Protein AF-A0A967M436-F1 (afdb_monomer_lite)

Secondary structure (DSSP, 8-state):
-HHHHHHHTT-HHHHHHHHHHHHHHH-HHHHHHHHHHHHHHHHHHHHHHHHHHHHHHHHHHHTT------PPPPPSHHHH-

Foldseek 3Di:
DVLVVCVVVVVNVVSLVVLLVCCCVVPVPLSVVLVVVCVVVVVVVVVVLVVVQVVVVVVCVVVVHDDDDDDDDDRSSNVVD

Radius of gyration: 16.6 Å; chains: 1; bounding box: 30×32×42 Å

pLDDT: mean 90.74, std 4.29, range [77.5, 96.19]

Structure (mmCIF, N/CA/C/O backbone):
data_AF-A0A967M436-F1
#
_entry.id   AF-A0A967M436-F1
#
loop_
_atom_site.group_PDB
_atom_site.id
_atom_site.type_symbol
_atom_site.label_atom_id
_atom_site.label_alt_id
_atom_site.label_comp_id
_atom_site.label_asym_id
_atom_site.label_entity_id
_atom_site.label_seq_id
_atom_site.pdbx_PDB_ins_code
_atom_site.Cartn_x
_atom_site.Cartn_y
_atom_site.Cartn_z
_atom_site.occupancy
_atom_site.B_iso_or_equiv
_atom_site.auth_seq_id
_atom_site.auth_comp_id
_atom_site.auth_asym_id
_atom_site.auth_atom_id
_atom_site.pdbx_PDB_model_num
ATOM 1 N N . ILE A 1 1 ? 10.996 7.948 -13.552 1.00 91.38 1 ILE A N 1
ATOM 2 C CA . ILE A 1 1 ? 10.670 9.399 -13.591 1.00 91.38 1 ILE A CA 1
ATOM 3 C C . ILE A 1 1 ? 9.244 9.652 -13.096 1.00 91.38 1 ILE A C 1
ATOM 5 O O . ILE A 1 1 ? 9.085 10.385 -12.130 1.00 91.38 1 ILE A O 1
ATOM 9 N N . TYR A 1 2 ? 8.232 9.005 -13.684 1.00 94.25 2 TYR A N 1
ATOM 10 C CA . TYR A 1 2 ? 6.816 9.254 -13.373 1.00 94.25 2 TYR A CA 1
ATOM 11 C C . TYR A 1 2 ? 6.367 8.870 -11.953 1.00 94.25 2 TYR A C 1
ATOM 13 O O . TYR A 1 2 ? 5.665 9.652 -11.322 1.00 94.25 2 TYR A O 1
ATOM 21 N N . ALA A 1 3 ? 6.819 7.737 -11.403 1.00 92.31 3 ALA A N 1
ATOM 22 C CA . ALA A 1 3 ? 6.447 7.333 -10.041 1.00 92.31 3 ALA A CA 1
ATOM 23 C C . ALA A 1 3 ? 6.809 8.389 -8.963 1.00 92.31 3 ALA A C 1
ATOM 25 O O . ALA A 1 3 ? 5.915 8.820 -8.235 1.00 92.31 3 ALA A O 1
ATOM 26 N N . PRO A 1 4 ? 8.052 8.917 -8.896 1.00 93.25 4 PRO A N 1
ATOM 27 C CA . PRO A 1 4 ? 8.385 10.023 -7.992 1.00 93.25 4 PRO A CA 1
ATOM 28 C C . PRO A 1 4 ? 7.556 11.297 -8.196 1.00 93.25 4 PRO A C 1
ATOM 30 O O . PRO A 1 4 ? 7.304 12.017 -7.233 1.00 93.25 4 PRO A O 1
ATOM 33 N N . ILE A 1 5 ? 7.136 11.596 -9.430 1.00 95.75 5 ILE A N 1
ATOM 34 C CA . ILE A 1 5 ? 6.270 12.749 -9.714 1.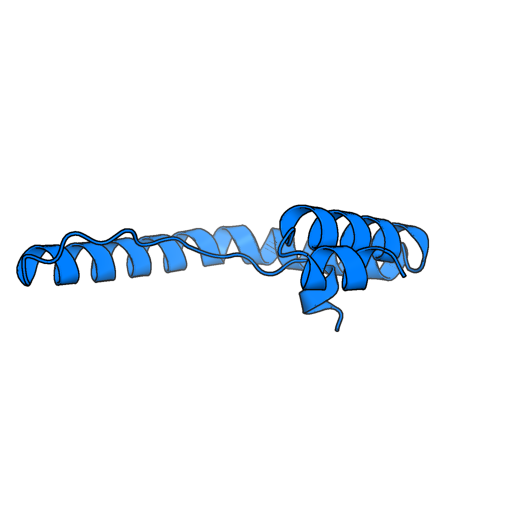00 95.75 5 ILE A CA 1
ATOM 35 C C . ILE A 1 5 ? 4.883 12.516 -9.109 1.00 95.75 5 ILE A C 1
ATOM 37 O O . ILE A 1 5 ? 4.389 13.384 -8.396 1.00 95.75 5 ILE A O 1
ATOM 41 N N . ALA A 1 6 ? 4.300 11.330 -9.301 1.00 94.75 6 ALA A N 1
ATOM 42 C CA . ALA A 1 6 ? 3.020 10.964 -8.698 1.00 94.75 6 ALA A CA 1
ATOM 43 C C . ALA A 1 6 ? 3.057 11.045 -7.159 1.00 94.75 6 ALA A C 1
ATOM 45 O O . ALA A 1 6 ? 2.121 11.561 -6.552 1.00 94.75 6 ALA A O 1
ATOM 46 N N . VAL A 1 7 ? 4.169 10.644 -6.521 1.00 93.75 7 VAL A N 1
ATOM 47 C CA . VAL A 1 7 ? 4.363 10.823 -5.067 1.00 93.75 7 VAL A CA 1
ATOM 48 C C . VAL A 1 7 ? 4.330 12.300 -4.669 1.00 93.75 7 VAL A C 1
ATOM 50 O O . VAL A 1 7 ? 3.663 12.647 -3.696 1.00 93.75 7 VAL A O 1
ATOM 53 N N . ARG A 1 8 ? 5.032 13.173 -5.402 1.00 96.19 8 ARG A N 1
ATOM 54 C CA . ARG A 1 8 ? 5.088 14.617 -5.104 1.00 96.19 8 ARG A CA 1
ATOM 55 C C . ARG A 1 8 ? 3.743 15.312 -5.294 1.00 96.19 8 ARG A C 1
ATOM 57 O O . ARG A 1 8 ? 3.441 16.236 -4.554 1.00 96.19 8 ARG A O 1
ATOM 64 N N . LEU A 1 9 ? 2.944 14.850 -6.253 1.00 95.94 9 LEU A N 1
ATOM 65 C CA . LEU A 1 9 ? 1.589 15.349 -6.502 1.00 95.94 9 LEU A CA 1
ATOM 66 C C . LEU A 1 9 ? 0.551 14.795 -5.511 1.00 95.94 9 LEU A C 1
ATOM 68 O O . LEU A 1 9 ? -0.627 15.112 -5.621 1.00 95.94 9 LEU A O 1
ATOM 72 N N . GLY A 1 10 ? 0.959 13.942 -4.566 1.00 93.06 10 GLY A N 1
ATOM 73 C CA . GLY A 1 10 ? 0.058 13.318 -3.595 1.00 93.06 10 GLY A CA 1
ATOM 74 C C . GLY A 1 10 ? -0.750 12.141 -4.152 1.00 93.06 10 GLY A C 1
ATOM 75 O O . GLY A 1 10 ? -1.487 11.497 -3.408 1.00 93.06 10 GLY A O 1
ATOM 76 N N . VAL A 1 11 ? -0.570 11.783 -5.426 1.00 94.69 11 VAL A N 1
ATOM 77 C CA . VAL A 1 11 ? -1.294 10.691 -6.091 1.00 94.69 11 VAL A CA 1
ATOM 78 C C . VAL A 1 11 ? -0.571 9.363 -5.859 1.00 94.69 11 VAL A C 1
ATOM 80 O O . VAL A 1 11 ? 0.030 8.755 -6.748 1.00 94.69 11 VAL A O 1
ATOM 83 N N . ARG A 1 12 ? -0.592 8.908 -4.604 1.00 90.75 12 ARG A N 1
ATOM 84 C CA . ARG A 1 12 ? 0.180 7.741 -4.154 1.00 90.75 12 ARG A CA 1
ATOM 85 C C . ARG A 1 12 ? -0.268 6.424 -4.797 1.00 90.75 12 ARG A C 1
ATOM 87 O O . ARG A 1 12 ? 0.568 5.545 -4.980 1.00 90.75 12 ARG A O 1
ATOM 94 N N . GLN A 1 13 ? -1.544 6.298 -5.161 1.00 91.06 13 GLN A N 1
ATOM 95 C CA . GLN A 1 13 ? -2.045 5.119 -5.870 1.00 91.06 13 GLN A CA 1
ATOM 96 C C . GLN A 1 13 ? -1.317 4.931 -7.208 1.00 91.06 13 GLN A C 1
ATOM 98 O O . GLN A 1 13 ? -0.753 3.869 -7.452 1.00 91.06 13 GLN A O 1
ATOM 103 N N . TRP A 1 14 ? -1.233 5.987 -8.021 1.00 94.25 14 TRP A N 1
ATOM 104 C CA . TRP A 1 14 ? -0.532 5.934 -9.306 1.00 94.25 14 TRP A CA 1
ATOM 105 C C . TRP A 1 14 ? 0.958 5.682 -9.126 1.00 94.25 14 TRP A C 1
ATOM 107 O O . TRP A 1 14 ? 1.554 4.938 -9.897 1.00 94.25 14 TRP A O 1
ATOM 117 N N . ALA A 1 15 ? 1.570 6.265 -8.092 1.00 93.88 15 ALA A N 1
ATOM 118 C CA . ALA A 1 15 ? 2.964 5.977 -7.779 1.00 93.88 15 ALA A CA 1
ATOM 119 C C . ALA A 1 15 ? 3.186 4.479 -7.532 1.00 93.88 15 ALA A C 1
ATOM 121 O O . ALA A 1 15 ? 4.101 3.906 -8.116 1.00 93.88 15 ALA A O 1
ATOM 122 N N . HIS A 1 16 ? 2.332 3.844 -6.723 1.00 93.00 16 HIS A N 1
ATOM 123 C CA . HIS A 1 16 ? 2.441 2.415 -6.443 1.00 93.00 16 HIS A CA 1
ATOM 124 C C . HIS A 1 16 ? 2.233 1.561 -7.701 1.00 93.00 16 HIS A C 1
ATOM 126 O O . HIS A 1 16 ? 3.028 0.658 -7.943 1.00 93.00 16 HIS A O 1
ATOM 132 N N . GLU A 1 17 ? 1.214 1.857 -8.512 1.00 93.12 17 GLU A N 1
ATOM 133 C CA . GLU A 1 17 ? 0.943 1.122 -9.758 1.00 93.12 17 GLU A CA 1
ATOM 134 C C . GLU A 1 17 ? 2.119 1.226 -10.741 1.00 93.12 17 GLU A C 1
ATOM 136 O O . GLU A 1 17 ? 2.579 0.221 -11.284 1.00 93.12 17 GLU A O 1
ATOM 141 N N . LEU A 1 18 ? 2.669 2.430 -10.918 1.00 94.94 18 LEU A N 1
ATOM 142 C CA . LEU A 1 18 ? 3.828 2.663 -11.780 1.00 94.94 18 LEU A CA 1
ATOM 143 C C . LEU A 1 18 ? 5.085 1.945 -11.274 1.00 94.94 18 LEU A C 1
ATOM 145 O O . LEU A 1 18 ? 5.859 1.425 -12.076 1.00 94.94 18 LEU A O 1
ATOM 149 N N . GLU A 1 19 ? 5.309 1.927 -9.961 1.00 94.00 19 GLU A N 1
ATOM 150 C CA . GLU A 1 19 ? 6.432 1.220 -9.338 1.00 94.00 19 GLU A CA 1
ATOM 151 C C . GLU A 1 19 ? 6.326 -0.297 -9.509 1.00 94.00 19 GLU A C 1
ATOM 153 O O . GLU A 1 19 ? 7.324 -0.948 -9.826 1.00 94.00 19 GLU A O 1
ATOM 158 N N . ASP A 1 20 ? 5.127 -0.855 -9.345 1.00 93.06 20 ASP A N 1
ATOM 159 C CA . ASP A 1 20 ? 4.899 -2.291 -9.495 1.00 93.06 20 ASP A CA 1
ATOM 160 C C . ASP A 1 20 ? 5.060 -2.739 -10.950 1.00 93.06 20 ASP A C 1
ATOM 162 O O . ASP A 1 20 ? 5.765 -3.714 -11.216 1.00 93.06 20 ASP A O 1
ATOM 166 N N . LEU A 1 21 ? 4.511 -1.980 -11.905 1.00 94.12 21 LEU A N 1
ATOM 167 C CA . LEU A 1 21 ? 4.713 -2.229 -13.336 1.00 94.12 21 LEU A CA 1
ATOM 168 C C . LEU A 1 21 ? 6.190 -2.118 -13.731 1.00 94.12 21 LEU A C 1
ATOM 170 O O . LEU A 1 21 ? 6.704 -2.958 -14.475 1.00 94.12 21 LEU A O 1
ATOM 174 N N . ALA A 1 22 ? 6.899 -1.112 -13.217 1.00 94.25 22 ALA A N 1
ATOM 175 C CA . ALA A 1 22 ? 8.328 -0.956 -13.465 1.00 94.25 22 ALA A CA 1
ATOM 176 C C . ALA A 1 22 ? 9.133 -2.137 -12.902 1.00 94.25 22 ALA A C 1
ATOM 178 O O . ALA A 1 22 ? 10.034 -2.641 -13.570 1.00 94.25 22 ALA A O 1
ATOM 179 N N . LEU A 1 23 ? 8.807 -2.623 -11.702 1.00 94.19 23 LEU A N 1
ATOM 180 C CA . LEU A 1 23 ? 9.509 -3.762 -11.110 1.00 94.19 23 LEU A CA 1
ATOM 181 C C . LEU A 1 23 ? 9.215 -5.067 -11.856 1.00 94.19 23 LEU A C 1
ATOM 183 O O . LEU A 1 23 ? 10.137 -5.844 -12.110 1.00 94.19 23 LEU A O 1
ATOM 187 N N . ALA A 1 24 ? 7.955 -5.286 -12.235 1.00 94.50 24 ALA A N 1
ATOM 188 C CA . ALA A 1 24 ? 7.532 -6.452 -13.002 1.00 94.50 24 ALA A CA 1
ATOM 189 C C . ALA A 1 24 ? 8.210 -6.524 -14.378 1.00 94.50 24 ALA A C 1
ATOM 191 O O . ALA A 1 24 ? 8.546 -7.614 -14.838 1.00 94.50 24 ALA A O 1
ATOM 192 N N . THR A 1 25 ? 8.454 -5.376 -15.015 1.00 94.81 25 THR A N 1
ATOM 193 C CA . THR A 1 25 ? 9.087 -5.303 -16.341 1.00 94.81 25 THR A CA 1
ATOM 194 C C . THR A 1 25 ? 10.613 -5.342 -16.276 1.00 94.81 25 THR A C 1
ATOM 196 O O . THR A 1 25 ? 11.234 -6.086 -17.032 1.00 94.81 25 THR A O 1
ATOM 199 N N . LEU A 1 26 ? 11.238 -4.593 -15.363 1.00 95.50 26 LEU A N 1
ATOM 200 C CA . LEU A 1 26 ? 12.701 -4.521 -15.257 1.00 95.50 26 LEU A CA 1
ATOM 201 C C . LEU A 1 26 ? 13.309 -5.760 -14.586 1.00 95.50 26 LEU A C 1
ATOM 203 O O . LEU A 1 26 ? 14.422 -6.171 -14.920 1.00 95.50 26 LEU A O 1
ATOM 207 N N . HIS A 1 27 ? 12.602 -6.357 -13.622 1.00 95.19 27 HIS A N 1
ATOM 208 C CA . HIS A 1 27 ? 13.096 -7.479 -12.822 1.00 95.19 27 HIS A CA 1
ATOM 209 C C . HIS A 1 27 ? 12.019 -8.563 -12.608 1.00 95.19 27 HIS A C 1
ATOM 211 O O . HIS A 1 27 ? 11.661 -8.860 -11.461 1.00 95.19 27 HIS A O 1
ATOM 217 N N . PRO A 1 28 ? 11.545 -9.229 -13.679 1.00 94.25 28 PRO A N 1
ATOM 218 C CA . PRO A 1 28 ? 10.399 -10.143 -13.627 1.00 94.25 28 PRO A CA 1
ATOM 219 C C . PRO A 1 28 ? 10.580 -11.302 -12.637 1.00 94.25 28 PRO A C 1
ATOM 221 O O . PRO A 1 28 ? 9.675 -11.611 -11.861 1.00 94.25 28 PRO A O 1
ATOM 224 N N . SER A 1 29 ? 11.769 -11.916 -12.590 1.00 95.62 29 SER A N 1
ATOM 225 C CA . SER A 1 29 ? 12.052 -13.017 -11.657 1.00 95.62 29 SER A CA 1
ATOM 226 C C . SER A 1 29 ? 11.981 -12.575 -10.194 1.00 95.62 29 SER A C 1
ATOM 228 O O . SER A 1 29 ? 11.438 -13.296 -9.359 1.00 95.62 29 SER A O 1
ATOM 230 N N . ARG A 1 30 ? 12.499 -11.378 -9.876 1.00 93.00 30 ARG A N 1
ATOM 231 C CA . ARG A 1 30 ? 12.469 -10.827 -8.511 1.00 93.00 30 ARG A CA 1
ATOM 232 C C . ARG A 1 30 ? 11.049 -10.453 -8.115 1.00 93.00 30 ARG A C 1
ATOM 234 O O . ARG A 1 30 ? 10.617 -10.807 -7.021 1.00 93.00 30 ARG A O 1
ATOM 241 N N . TYR A 1 31 ? 10.324 -9.799 -9.023 1.00 94.75 31 TYR A N 1
ATOM 242 C CA . TYR A 1 31 ? 8.922 -9.452 -8.826 1.00 94.75 31 TYR A CA 1
ATOM 243 C C . TYR A 1 31 ? 8.086 -10.692 -8.505 1.00 94.75 31 TYR A C 1
ATOM 245 O O . TYR A 1 31 ? 7.384 -10.705 -7.500 1.00 94.75 31 TYR A O 1
ATOM 253 N N . ARG A 1 32 ? 8.227 -11.769 -9.290 1.00 93.94 32 ARG A N 1
ATOM 254 C CA . ARG A 1 32 ? 7.477 -13.014 -9.076 1.00 93.94 32 ARG A CA 1
ATOM 255 C C . ARG A 1 32 ? 7.740 -13.626 -7.698 1.00 93.94 32 ARG A C 1
ATOM 257 O O . ARG A 1 32 ? 6.791 -13.932 -6.983 1.00 93.94 32 ARG A O 1
ATOM 264 N N . ILE A 1 33 ? 9.010 -13.755 -7.307 1.00 94.19 33 ILE A N 1
ATOM 265 C CA . ILE A 1 33 ? 9.388 -14.321 -6.000 1.00 94.19 33 ILE A CA 1
ATOM 266 C C . ILE A 1 33 ? 8.812 -13.477 -4.856 1.00 94.19 33 ILE A C 1
ATOM 268 O O . ILE A 1 33 ? 8.241 -14.018 -3.909 1.00 94.19 33 ILE A O 1
ATOM 272 N N . LEU A 1 34 ? 8.933 -12.150 -4.944 1.00 91.94 34 LEU A N 1
ATOM 273 C CA . LEU A 1 34 ? 8.422 -11.248 -3.914 1.00 91.94 34 LEU A CA 1
ATOM 274 C C . LEU A 1 34 ? 6.896 -11.251 -3.857 1.00 91.94 34 LEU A C 1
ATOM 276 O O . LEU A 1 34 ? 6.339 -11.347 -2.767 1.00 91.94 34 LEU A O 1
ATOM 280 N N . ALA A 1 35 ? 6.214 -11.209 -4.999 1.00 91.25 35 ALA A N 1
ATOM 281 C CA . ALA A 1 35 ? 4.758 -11.257 -5.066 1.00 91.25 35 ALA A CA 1
ATOM 282 C C . ALA A 1 35 ? 4.207 -12.566 -4.472 1.00 91.25 35 ALA A C 1
ATOM 284 O O . ALA A 1 35 ? 3.245 -12.542 -3.702 1.00 91.25 35 ALA A O 1
ATOM 285 N N . GLU A 1 36 ? 4.844 -13.706 -4.759 1.00 91.88 36 GLU A N 1
ATOM 286 C CA . GLU A 1 36 ? 4.496 -15.000 -4.159 1.00 91.88 36 GLU A CA 1
ATOM 287 C C . GLU A 1 36 ? 4.732 -15.009 -2.640 1.00 91.88 36 GLU A C 1
ATOM 289 O O . GLU A 1 36 ? 3.862 -15.442 -1.877 1.00 91.88 36 GLU A O 1
ATOM 294 N N . ALA A 1 37 ? 5.875 -14.492 -2.179 1.00 89.88 37 ALA A N 1
ATOM 295 C CA . ALA A 1 37 ? 6.201 -14.401 -0.756 1.00 89.88 37 ALA A CA 1
ATOM 296 C C . ALA A 1 37 ? 5.222 -13.492 0.009 1.00 89.88 37 ALA A C 1
ATOM 298 O O . ALA A 1 37 ? 4.762 -13.850 1.099 1.00 89.88 37 ALA A O 1
ATOM 299 N N . VAL A 1 38 ? 4.858 -12.346 -0.575 1.00 88.75 38 VAL A N 1
ATOM 300 C CA . VAL A 1 38 ? 3.855 -11.424 -0.027 1.00 88.75 38 VAL A CA 1
ATOM 301 C C . VAL A 1 38 ? 2.499 -12.114 0.058 1.00 88.75 38 VAL A C 1
ATOM 303 O O . VAL A 1 38 ? 1.894 -12.116 1.130 1.00 88.75 38 VAL A O 1
ATOM 306 N N . ARG A 1 39 ? 2.057 -12.784 -1.014 1.00 87.50 39 ARG A N 1
ATOM 307 C CA . ARG A 1 39 ? 0.774 -13.504 -1.050 1.00 87.50 39 ARG A CA 1
ATOM 308 C C . ARG A 1 39 ? 0.699 -14.609 0.006 1.00 87.50 39 ARG A C 1
ATOM 310 O O . ARG A 1 39 ? -0.304 -14.707 0.706 1.00 87.50 39 ARG A O 1
ATOM 317 N N . LYS A 1 40 ? 1.767 -15.398 0.182 1.00 87.81 40 LYS A N 1
ATOM 318 C CA . LYS A 1 40 ? 1.844 -16.431 1.234 1.00 87.81 40 LYS A CA 1
ATOM 319 C C . LYS A 1 40 ? 1.736 -15.844 2.640 1.00 87.81 40 LYS A C 1
ATOM 321 O O . LYS A 1 40 ? 1.069 -16.415 3.498 1.00 87.81 40 LYS A O 1
ATOM 326 N N . ARG A 1 41 ? 2.395 -14.710 2.894 1.00 84.19 41 ARG A N 1
ATOM 327 C CA . ARG A 1 41 ? 2.382 -14.056 4.211 1.00 84.19 41 ARG A CA 1
ATOM 328 C C . ARG A 1 41 ? 1.062 -13.325 4.492 1.00 84.19 41 ARG A C 1
ATOM 330 O O . ARG A 1 41 ? 0.708 -13.158 5.658 1.00 84.19 41 ARG A O 1
ATOM 337 N N . HIS A 1 42 ? 0.346 -12.904 3.450 1.00 82.69 42 HIS A N 1
ATOM 338 C CA . HIS A 1 42 ? -0.886 -12.118 3.545 1.00 82.69 42 HIS A CA 1
ATOM 339 C C . HIS A 1 42 ? -1.985 -12.821 4.350 1.00 82.69 42 HIS A C 1
ATOM 341 O O . HIS A 1 42 ? -2.480 -12.248 5.319 1.00 82.69 42 HIS A O 1
ATOM 347 N N . GLY A 1 43 ? -2.279 -14.089 4.040 1.00 77.50 43 GLY A N 1
ATOM 348 C CA . GLY A 1 43 ? -3.355 -14.843 4.698 1.00 77.50 43 GLY A CA 1
ATOM 349 C C . GLY A 1 43 ? -3.217 -14.897 6.224 1.00 77.50 43 GLY A C 1
ATOM 350 O O . GLY A 1 43 ? -4.148 -14.546 6.946 1.00 77.50 43 GLY A O 1
ATOM 351 N N . ASN A 1 44 ? -2.022 -15.231 6.722 1.00 78.62 44 ASN A N 1
ATOM 352 C CA . ASN A 1 44 ? -1.753 -15.293 8.165 1.00 78.62 44 ASN A CA 1
ATOM 353 C C . ASN A 1 44 ? -1.804 -13.912 8.831 1.00 78.62 44 ASN A C 1
ATOM 355 O O . ASN A 1 44 ? -2.195 -13.780 9.989 1.00 78.62 44 ASN A O 1
ATOM 359 N N . ARG A 1 45 ? -1.393 -12.866 8.108 1.00 83.44 45 ARG A N 1
ATOM 360 C CA . ARG A 1 45 ? -1.274 -11.514 8.654 1.00 83.44 45 ARG A CA 1
ATOM 361 C C . ARG A 1 45 ? -2.611 -10.776 8.682 1.00 83.44 45 ARG A C 1
ATOM 363 O O . ARG A 1 45 ? -2.823 -10.002 9.608 1.00 83.44 45 ARG A O 1
ATOM 370 N N . LYS A 1 46 ? -3.523 -11.053 7.744 1.00 85.31 46 LYS A N 1
ATOM 371 C CA . LYS A 1 46 ? -4.863 -10.448 7.710 1.00 85.31 46 LYS A CA 1
ATOM 372 C C . LYS A 1 46 ? -5.629 -10.701 9.009 1.00 85.31 46 LYS A C 1
ATOM 374 O O . LYS A 1 46 ? -6.117 -9.760 9.616 1.00 85.31 46 LYS A O 1
ATOM 379 N N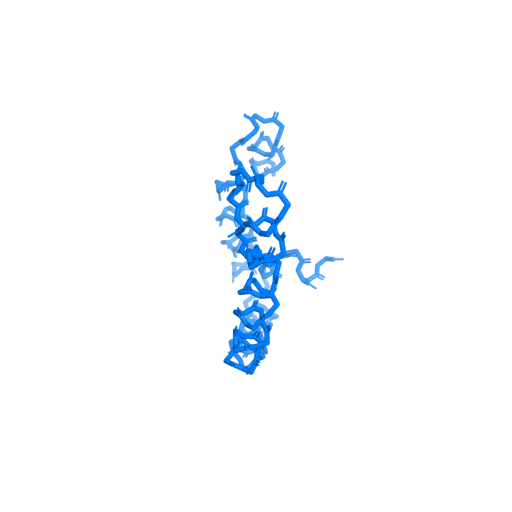 . ALA A 1 47 ? -5.640 -11.942 9.496 1.00 86.12 47 ALA A N 1
ATOM 380 C CA . ALA A 1 47 ? -6.317 -12.287 10.748 1.00 86.12 47 ALA A CA 1
ATOM 381 C C . ALA A 1 47 ? -5.745 -11.541 11.968 1.00 86.12 47 ALA A C 1
ATOM 383 O O . ALA A 1 47 ? -6.487 -11.156 12.867 1.00 86.12 47 ALA A O 1
ATOM 384 N N . ILE A 1 48 ? -4.427 -11.323 12.004 1.00 88.69 48 ILE A N 1
ATOM 385 C CA . ILE A 1 48 ? -3.765 -10.581 13.087 1.00 88.69 48 ILE A CA 1
ATOM 386 C C . ILE A 1 48 ? -4.113 -9.092 13.004 1.00 88.69 48 ILE A C 1
ATOM 388 O O . ILE A 1 48 ? -4.447 -8.484 14.018 1.00 88.69 48 ILE A O 1
ATOM 392 N N . VAL A 1 49 ? -4.058 -8.518 11.801 1.00 89.69 49 VAL A N 1
ATOM 393 C CA . VAL A 1 49 ? -4.375 -7.104 11.566 1.00 89.69 49 VAL A CA 1
ATOM 394 C C . VAL A 1 49 ? -5.836 -6.811 11.900 1.00 89.69 49 VAL A C 1
ATOM 396 O O . VAL A 1 49 ? -6.091 -5.822 12.574 1.00 89.69 49 VAL A O 1
ATOM 399 N N . GLU A 1 50 ? -6.778 -7.683 11.534 1.00 90.19 50 GLU A N 1
ATOM 400 C CA . GLU A 1 50 ? -8.196 -7.502 11.885 1.00 90.19 50 GLU A CA 1
ATOM 401 C C . GLU A 1 50 ? -8.449 -7.589 13.394 1.00 90.19 50 GLU A C 1
ATOM 403 O O . GLU A 1 50 ? -9.214 -6.796 13.944 1.00 90.19 50 GLU A O 1
ATOM 408 N N . LYS A 1 51 ? -7.759 -8.492 14.104 1.00 91.81 51 LYS A N 1
ATOM 409 C CA . LYS A 1 51 ? -7.832 -8.544 15.573 1.00 91.81 51 LYS A CA 1
ATOM 410 C C . LYS A 1 51 ? -7.323 -7.251 16.209 1.00 91.81 51 LYS A C 1
ATOM 412 O O . LYS A 1 51 ? -7.969 -6.726 17.110 1.00 91.81 51 LYS A O 1
ATOM 417 N N . MET A 1 52 ? -6.190 -6.728 15.734 1.00 92.12 52 MET A N 1
ATOM 418 C CA . MET A 1 52 ? -5.648 -5.453 16.218 1.00 92.12 52 MET A CA 1
ATOM 419 C C . MET A 1 52 ? -6.580 -4.287 15.892 1.00 92.12 52 MET A C 1
ATOM 421 O O . MET A 1 52 ? -6.837 -3.464 16.763 1.00 92.12 52 MET A O 1
ATOM 425 N N . ARG A 1 53 ? -7.118 -4.241 14.669 1.00 92.69 53 ARG A N 1
ATOM 426 C CA . ARG A 1 53 ? -8.091 -3.232 14.246 1.00 92.69 53 ARG A CA 1
ATOM 427 C C . ARG A 1 53 ? -9.294 -3.210 15.184 1.00 92.69 53 ARG A C 1
ATOM 429 O O . ARG A 1 53 ? -9.599 -2.162 15.733 1.00 92.69 53 ARG A O 1
ATOM 436 N N . THR A 1 54 ? -9.902 -4.371 15.423 1.00 92.06 54 THR A N 1
ATOM 437 C CA . THR A 1 54 ? -11.074 -4.507 16.302 1.00 92.06 54 THR A CA 1
ATOM 438 C C . THR A 1 54 ? -10.761 -4.054 17.731 1.00 92.06 54 THR A C 1
ATOM 440 O O . THR A 1 54 ? -11.561 -3.362 18.354 1.00 92.06 54 THR A O 1
ATOM 443 N N . ALA A 1 55 ? -9.582 -4.409 18.255 1.00 93.69 55 ALA A N 1
ATOM 444 C CA . ALA A 1 55 ? -9.158 -3.989 19.589 1.00 93.69 55 ALA A CA 1
ATOM 445 C C . ALA A 1 55 ? -8.988 -2.463 19.692 1.00 93.69 55 ALA A C 1
ATOM 447 O O . ALA A 1 55 ? -9.430 -1.861 20.668 1.00 93.69 55 ALA A O 1
ATOM 448 N N . ILE A 1 56 ? -8.391 -1.835 18.673 1.00 94.00 56 ILE A N 1
ATOM 449 C CA . ILE A 1 56 ? -8.214 -0.378 18.617 1.00 94.00 56 ILE A CA 1
ATOM 450 C C . ILE A 1 56 ? -9.572 0.322 18.479 1.00 94.00 56 ILE A C 1
ATOM 452 O O . ILE A 1 56 ? -9.843 1.261 19.220 1.00 94.00 56 ILE A O 1
ATOM 456 N N . GLU A 1 57 ? -10.444 -0.146 17.583 1.00 93.62 57 GLU A N 1
ATOM 457 C CA . GLU A 1 57 ? -11.794 0.407 17.400 1.00 93.62 57 GLU A CA 1
ATOM 458 C C . GLU A 1 57 ? -12.620 0.319 18.691 1.00 93.62 57 GLU A C 1
ATOM 460 O O . GLU A 1 57 ? -13.257 1.297 19.079 1.00 93.62 57 GLU A O 1
ATOM 465 N N . SER A 1 58 ? -12.556 -0.811 19.404 1.00 92.31 58 SER A N 1
ATOM 466 C CA . SER A 1 58 ? -13.235 -0.975 20.693 1.00 92.31 58 SER A CA 1
ATOM 467 C C . SER A 1 58 ? -12.719 0.003 21.750 1.00 92.31 58 SER A C 1
ATOM 469 O O . SER A 1 58 ? -13.520 0.543 22.509 1.00 92.31 58 SER A O 1
ATOM 471 N N . GLN A 1 59 ? -11.405 0.228 21.826 1.00 93.44 59 GLN A N 1
ATOM 472 C CA . GLN A 1 59 ? -10.822 1.163 22.792 1.00 93.44 59 GLN A CA 1
ATOM 473 C C . GLN A 1 59 ? -11.233 2.609 22.481 1.00 93.44 59 GLN A C 1
ATOM 475 O O . GLN A 1 59 ? -11.638 3.347 23.375 1.00 93.44 59 GLN A O 1
ATOM 480 N N . LEU A 1 60 ? -11.203 2.993 21.202 1.00 93.56 60 LEU A N 1
ATOM 481 C CA . LEU A 1 60 ? -11.622 4.323 20.754 1.00 93.56 60 LEU A CA 1
ATOM 482 C C . LEU A 1 60 ? -13.103 4.585 21.060 1.00 93.56 60 LEU A C 1
ATOM 484 O O . LEU A 1 60 ? -13.449 5.665 21.534 1.00 93.56 60 LEU A O 1
ATOM 488 N N . GLN A 1 61 ? -13.966 3.582 20.869 1.00 92.38 61 GLN A N 1
ATOM 489 C CA . GLN A 1 61 ? -15.381 3.678 21.235 1.00 92.38 61 GLN A CA 1
ATOM 490 C C . GLN A 1 61 ? -15.595 3.824 22.745 1.00 92.38 61 GLN A C 1
ATOM 492 O O . GLN A 1 61 ? -16.445 4.613 23.154 1.00 92.38 61 GLN A O 1
ATOM 497 N N . GLN A 1 62 ? -14.831 3.104 23.573 1.00 92.81 62 GLN A N 1
ATOM 498 C CA . GLN A 1 62 ? -14.905 3.232 25.035 1.00 92.81 62 GLN A CA 1
ATOM 499 C C . GLN A 1 62 ? -14.512 4.634 25.516 1.00 92.81 62 GLN A C 1
ATOM 501 O O . GLN A 1 62 ? -15.105 5.145 26.462 1.00 92.81 62 GLN A O 1
ATOM 506 N 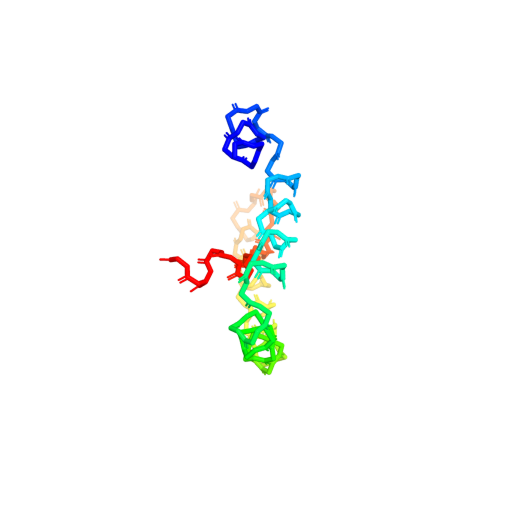N . GLU A 1 63 ? -13.560 5.275 24.839 1.00 93.75 63 GLU A N 1
ATOM 507 C CA . GLU A 1 63 ? -13.140 6.653 25.117 1.00 93.75 63 GLU A CA 1
ATOM 508 C C . GLU A 1 63 ? -14.064 7.712 24.480 1.00 93.75 63 GLU A C 1
ATOM 510 O O . GLU A 1 63 ? -13.845 8.910 24.647 1.00 93.75 63 GLU A O 1
ATOM 515 N N . GLY A 1 64 ? -15.118 7.293 23.768 1.00 92.19 64 GLY A N 1
ATOM 516 C CA . GLY A 1 64 ? -16.072 8.192 23.113 1.00 92.19 64 GLY A CA 1
ATOM 517 C C . GLY A 1 64 ? -15.525 8.883 21.859 1.00 92.19 64 GLY A C 1
ATOM 518 O O . GLY A 1 64 ? -16.106 9.865 21.395 1.00 92.19 64 GLY A O 1
ATOM 519 N N . LEU A 1 65 ? -14.421 8.386 21.296 1.00 92.19 65 LEU A N 1
ATOM 520 C CA . LEU A 1 65 ? -13.772 8.941 20.112 1.00 92.19 65 LEU A CA 1
ATOM 521 C C . LEU A 1 65 ? -14.314 8.278 18.840 1.00 92.19 65 LEU A C 1
ATOM 523 O O . LEU A 1 65 ? -14.168 7.075 18.627 1.00 92.19 65 LEU A O 1
ATOM 527 N N . GLN A 1 66 ? -14.901 9.079 17.949 1.00 89.00 66 GLN A N 1
ATOM 528 C CA . GLN A 1 66 ? -15.248 8.629 16.601 1.00 89.00 66 GLN A CA 1
ATOM 529 C C . GLN A 1 66 ? -14.020 8.735 15.695 1.00 89.00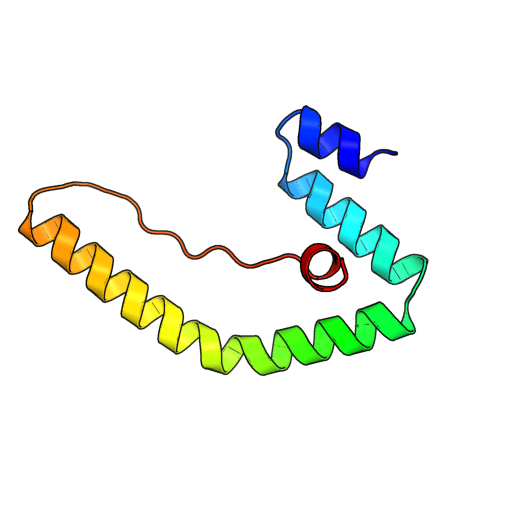 66 GLN A C 1
ATOM 531 O O . GLN A 1 66 ? -13.597 9.833 15.336 1.00 89.00 66 GLN A O 1
ATOM 536 N N . ALA A 1 67 ? -13.446 7.591 15.329 1.00 90.19 67 ALA A N 1
ATOM 537 C CA . ALA A 1 67 ? -12.275 7.517 14.466 1.00 90.19 67 ALA A CA 1
ATOM 538 C C . ALA A 1 67 ? -12.363 6.328 13.501 1.00 90.19 67 ALA A C 1
ATOM 540 O O . ALA A 1 67 ? -12.987 5.308 13.793 1.00 90.19 67 ALA A O 1
ATOM 541 N N . GLU A 1 68 ? -11.716 6.470 12.345 1.00 88.75 68 GLU A N 1
ATOM 542 C CA . GLU A 1 68 ? -11.614 5.427 11.329 1.00 88.75 68 GLU A CA 1
ATOM 543 C C . GLU A 1 68 ? -10.269 4.704 11.457 1.00 88.75 68 GLU A C 1
ATOM 545 O O . GLU A 1 68 ? -9.204 5.322 11.383 1.00 88.75 68 GLU A O 1
ATOM 550 N N . VAL A 1 69 ? -10.310 3.382 11.629 1.00 90.56 69 VAL A N 1
ATOM 551 C CA . VAL A 1 69 ? -9.110 2.543 11.682 1.00 90.56 69 VAL A CA 1
ATOM 552 C C . VAL A 1 69 ? -9.002 1.760 10.381 1.00 90.56 69 VAL A C 1
ATOM 554 O O . VAL A 1 69 ? -9.875 0.966 10.036 1.00 90.56 69 VAL A O 1
ATOM 557 N N . SER A 1 70 ? -7.906 1.964 9.651 1.00 87.62 70 SER A N 1
ATOM 558 C CA . SER A 1 70 ? -7.641 1.271 8.390 1.00 87.62 70 SER A CA 1
ATOM 559 C C . SER A 1 70 ? -6.306 0.528 8.430 1.00 87.62 70 SER A C 1
ATOM 561 O O . SER A 1 70 ? -5.304 0.997 8.975 1.00 87.62 70 SER A O 1
ATOM 563 N N . GLY A 1 71 ? -6.288 -0.671 7.849 1.00 84.94 71 GLY A N 1
ATOM 564 C CA . GLY A 1 71 ? -5.069 -1.44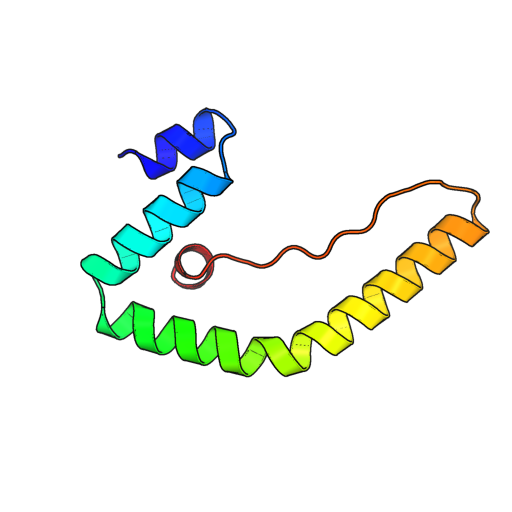5 7.648 1.00 84.94 71 GLY A CA 1
ATOM 565 C C . GLY A 1 71 ? -4.410 -1.052 6.330 1.00 84.94 71 GLY A C 1
ATOM 566 O O . GLY A 1 71 ? -5.032 -1.150 5.276 1.00 84.94 71 GLY A O 1
ATOM 567 N N . ARG A 1 72 ? -3.139 -0.638 6.364 1.00 84.44 72 ARG A N 1
ATOM 568 C CA . ARG A 1 72 ? -2.371 -0.334 5.149 1.00 84.44 72 ARG A CA 1
ATOM 569 C C . ARG A 1 72 ? -1.388 -1.445 4.812 1.00 84.44 72 ARG A C 1
ATOM 571 O O . ARG A 1 72 ? -0.531 -1.813 5.618 1.00 84.44 72 ARG A O 1
ATOM 578 N N . GLU A 1 73 ? -1.443 -1.896 3.568 1.00 82.50 73 GLU A N 1
ATOM 579 C CA . GLU A 1 73 ? -0.478 -2.838 3.011 1.00 82.50 73 GLU A CA 1
ATOM 580 C C . GLU A 1 73 ? 0.682 -2.113 2.322 1.00 82.50 73 GLU A C 1
ATOM 582 O O . GLU A 1 73 ? 0.537 -1.019 1.766 1.00 82.50 73 GLU A O 1
ATOM 587 N N . LYS A 1 74 ? 1.874 -2.713 2.399 1.00 83.44 74 LYS A N 1
ATOM 588 C CA . LYS A 1 74 ? 3.047 -2.231 1.664 1.00 83.44 74 LYS A CA 1
ATOM 589 C C . LYS A 1 74 ? 2.993 -2.750 0.230 1.00 83.44 74 LYS A C 1
ATOM 591 O O . LYS A 1 74 ? 2.689 -3.920 0.021 1.00 83.44 74 LYS A O 1
ATOM 596 N N . ASN A 1 75 ? 3.359 -1.892 -0.719 1.00 85.31 75 ASN A N 1
ATOM 597 C CA . ASN A 1 75 ? 3.515 -2.272 -2.119 1.00 85.31 75 ASN A CA 1
ATOM 598 C C . ASN A 1 75 ? 4.724 -3.211 -2.317 1.00 85.31 75 ASN A C 1
ATOM 600 O O . ASN A 1 75 ? 5.685 -3.121 -1.548 1.00 85.31 75 ASN A O 1
ATOM 604 N N . VAL A 1 76 ? 4.721 -4.061 -3.354 1.00 86.31 76 VAL A N 1
ATOM 605 C CA . VAL A 1 76 ? 5.808 -5.025 -3.627 1.00 86.31 76 VAL A CA 1
ATOM 606 C C . VAL A 1 76 ? 7.122 -4.291 -3.873 1.00 86.31 76 VAL A C 1
ATOM 608 O O . VAL A 1 76 ? 8.146 -4.640 -3.282 1.00 86.31 76 VAL A O 1
ATOM 611 N N . TYR A 1 77 ? 7.091 -3.207 -4.648 1.00 88.62 77 TYR A N 1
ATOM 612 C CA . TYR A 1 77 ? 8.267 -2.356 -4.833 1.00 88.62 77 TYR A CA 1
ATOM 613 C C . TYR A 1 77 ? 8.806 -1.755 -3.521 1.00 88.62 77 TYR A C 1
ATOM 615 O O . TYR A 1 77 ? 10.016 -1.704 -3.315 1.00 88.62 77 TYR A O 1
ATOM 623 N N . SER A 1 78 ? 7.930 -1.373 -2.584 1.00 85.94 78 SER A N 1
ATOM 624 C CA . SER A 1 78 ? 8.328 -0.872 -1.255 1.00 85.94 78 SER A CA 1
ATOM 625 C C . SER A 1 78 ? 8.830 -1.960 -0.294 1.00 85.94 78 SER A C 1
ATOM 627 O O . SER A 1 78 ? 9.230 -1.645 0.824 1.00 85.94 78 SER A O 1
ATOM 629 N N . ILE A 1 79 ? 8.710 -3.236 -0.665 1.00 86.50 79 ILE A N 1
ATOM 630 C CA . ILE A 1 79 ? 9.294 -4.378 0.055 1.00 86.50 79 ILE A CA 1
ATOM 631 C C . ILE A 1 79 ? 10.635 -4.760 -0.578 1.00 86.50 79 ILE A C 1
ATOM 633 O O . ILE A 1 79 ? 11.523 -5.251 0.111 1.00 86.50 79 ILE A O 1
ATOM 637 N N . TYR A 1 80 ? 10.769 -4.542 -1.887 1.00 86.69 80 TYR A N 1
ATOM 638 C CA . TYR A 1 80 ? 12.004 -4.749 -2.631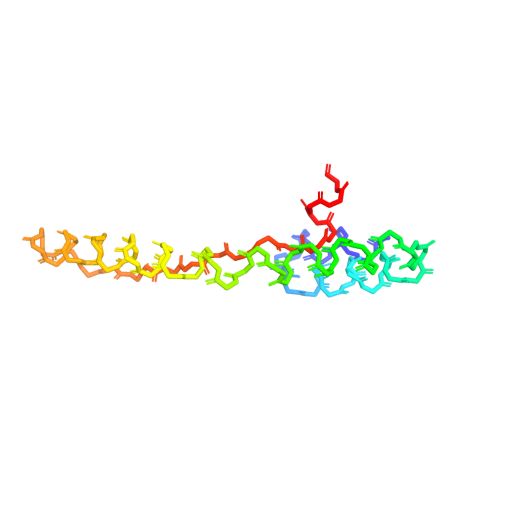 1.00 86.69 80 TYR A CA 1
ATOM 639 C C . TYR A 1 80 ? 13.102 -3.732 -2.278 1.00 86.69 80 TYR A C 1
ATOM 641 O O . TYR A 1 80 ? 14.274 -4.104 -2.246 1.00 86.69 80 TYR A O 1
ATOM 649 N N . ARG A 1 81 ? 12.725 -2.469 -2.051 1.00 79.69 81 ARG A N 1
ATOM 650 C CA . ARG A 1 81 ? 13.614 -1.370 -1.646 1.00 79.69 81 ARG A CA 1
ATOM 651 C C . ARG A 1 81 ? 13.629 -1.200 -0.131 1.00 79.69 81 ARG A C 1
ATOM 653 O O . ARG A 1 81 ? 14.733 -0.947 0.393 1.00 79.69 81 ARG A O 1
#

Sequence (81 aa):
IYAPIAVRLGVRQWAHELEDLALATLHPSRYRILAEAVRKRHGNRKAIVEKMRTAIESQLQQEGLQAEVSGREKNVYSIYR